Protein AF-A0A0J7K5E8-F1 (afdb_monomer)

Solvent-accessible surface area (backbone atoms only — not comparable to full-atom values): 4737 Å² total; per-residue (Å²): 134,85,83,84,76,84,79,80,76,76,83,53,71,67,57,55,52,53,51,53,50,50,54,51,49,53,53,50,50,51,52,53,48,52,52,49,51,52,53,49,48,53,64,70,42,44,65,52,40,70,75,52,36,78,56,21,69,78,29,70,52,75,35,77,93,78,72,42,69,24,56,34,28,87,75,76,51,133

Radius of gyration: 25.5 Å; Cα contacts (8 Å, |Δi|>4): 40; chains: 1; bounding box: 41×31×79 Å

Sequence (78 aa):
MAEYKPTIKAPGKNGDIIFSALVRLAALITLLLLGGIIVSLIFASWPSMQKFGFAFLWTKEWDAPAEQFGALVPIYGT

Mean predicted aligned error: 8.42 Å

Foldseek 3Di:
DDDDDDDDDDDDPVVVVVVVVVVVVVVVVVVVVVVVVVVVCCVVCVVVCVVQNPQQAPDCDDDVVVPDHHPVCVVPND

Structure (mmCIF, N/CA/C/O backbone):
data_AF-A0A0J7K5E8-F1
#
_entry.id   AF-A0A0J7K5E8-F1
#
loop_
_atom_site.group_PDB
_atom_site.id
_atom_site.type_symbol
_atom_site.label_atom_id
_atom_site.label_alt_id
_atom_site.label_comp_id
_atom_site.label_asym_id
_atom_site.label_entity_id
_atom_site.label_seq_id
_atom_site.pdbx_PDB_ins_code
_atom_site.Cartn_x
_atom_site.Cartn_y
_atom_site.Cartn_z
_atom_site.occupancy
_atom_site.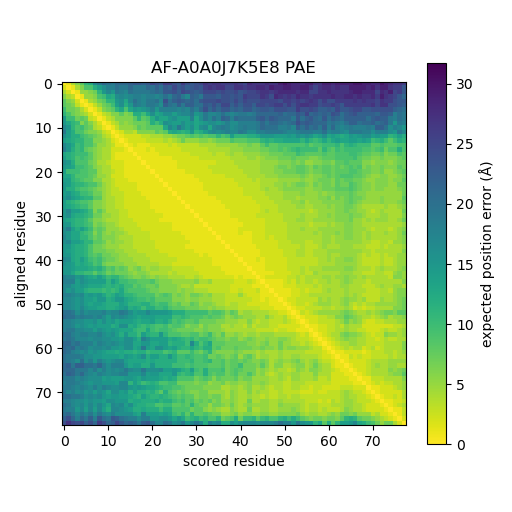B_iso_or_equiv
_atom_site.auth_seq_id
_atom_site.auth_comp_id
_atom_site.auth_asym_id
_atom_site.auth_atom_id
_atom_site.pdbx_PDB_model_num
ATOM 1 N N . MET A 1 1 ? 4.984 19.564 -54.201 1.00 59.00 1 MET A N 1
ATOM 2 C CA . MET A 1 1 ? 4.965 19.653 -52.726 1.00 59.00 1 MET A CA 1
ATOM 3 C C . MET A 1 1 ? 5.724 18.437 -52.220 1.00 59.00 1 MET A C 1
ATOM 5 O O . MET A 1 1 ? 5.307 17.338 -52.546 1.00 59.00 1 MET A O 1
ATOM 9 N N . ALA A 1 2 ? 6.892 18.603 -51.596 1.00 69.31 2 ALA A N 1
ATOM 10 C CA . ALA A 1 2 ? 7.687 17.465 -51.124 1.00 69.31 2 ALA A CA 1
ATOM 11 C C . ALA A 1 2 ? 7.118 16.960 -49.788 1.00 69.31 2 ALA A C 1
ATOM 13 O O . ALA A 1 2 ? 6.926 17.759 -48.872 1.00 69.31 2 ALA A O 1
ATOM 14 N N . GLU A 1 3 ? 6.822 15.663 -49.688 1.00 68.94 3 GLU A N 1
ATOM 15 C CA . GLU A 1 3 ? 6.367 15.031 -48.446 1.00 68.94 3 GLU A CA 1
ATOM 16 C C . GLU A 1 3 ? 7.500 15.025 -47.411 1.00 68.94 3 GLU A C 1
ATOM 18 O O . GLU A 1 3 ? 8.550 14.413 -47.609 1.00 68.94 3 GLU A O 1
ATOM 23 N N . TYR A 1 4 ? 7.287 15.694 -46.279 1.00 72.31 4 TYR A N 1
ATOM 24 C CA . TYR A 1 4 ? 8.145 15.544 -45.111 1.00 72.31 4 TYR A CA 1
ATOM 25 C C . TYR A 1 4 ? 7.773 14.239 -44.400 1.00 72.31 4 TYR A C 1
ATOM 27 O O . TYR A 1 4 ? 6.724 14.153 -43.762 1.00 72.31 4 TYR A O 1
ATOM 35 N N . LYS A 1 5 ? 8.624 13.213 -44.517 1.00 71.56 5 LYS A N 1
ATOM 36 C CA . LYS A 1 5 ? 8.476 11.950 -43.786 1.00 71.56 5 LYS A CA 1
ATOM 37 C C . LYS A 1 5 ? 9.365 11.991 -42.539 1.00 71.56 5 LYS A C 1
ATOM 39 O O . LYS A 1 5 ? 10.573 11.782 -42.665 1.00 71.56 5 LYS A O 1
ATOM 44 N N . PRO A 1 6 ? 8.825 12.267 -41.340 1.00 74.56 6 PRO A N 1
ATOM 45 C CA . PRO A 1 6 ? 9.634 12.262 -40.133 1.00 74.56 6 PRO A CA 1
ATOM 46 C C . PRO A 1 6 ? 10.123 10.838 -39.860 1.00 74.56 6 PRO A C 1
ATOM 48 O O . PRO A 1 6 ? 9.336 9.912 -39.667 1.00 74.56 6 PRO A O 1
ATOM 51 N N . THR A 1 7 ? 11.438 10.646 -39.843 1.00 78.00 7 THR A N 1
ATOM 52 C CA . THR A 1 7 ? 12.052 9.391 -39.404 1.00 78.00 7 THR A CA 1
ATOM 53 C C . THR A 1 7 ? 12.192 9.419 -37.887 1.00 78.00 7 THR A C 1
ATOM 55 O O . THR A 1 7 ? 13.167 9.953 -37.357 1.00 78.00 7 THR A O 1
ATOM 58 N N . ILE A 1 8 ? 11.209 8.859 -37.178 1.00 77.25 8 ILE A N 1
ATOM 59 C CA . ILE A 1 8 ? 11.319 8.597 -35.738 1.00 77.25 8 ILE A CA 1
ATOM 60 C C . ILE A 1 8 ? 12.425 7.555 -35.537 1.00 77.25 8 ILE A C 1
ATOM 62 O O . ILE A 1 8 ? 12.363 6.452 -36.083 1.00 77.25 8 ILE A O 1
ATOM 66 N N . LYS A 1 9 ? 13.462 7.908 -34.775 1.00 76.12 9 LYS A N 1
ATOM 67 C CA . LYS A 1 9 ? 14.559 6.991 -34.451 1.00 76.12 9 LYS A CA 1
ATOM 68 C C . LYS A 1 9 ? 14.088 6.041 -33.350 1.00 76.12 9 LYS A C 1
ATOM 70 O O . LYS A 1 9 ? 13.614 6.502 -32.315 1.00 76.12 9 LYS A O 1
ATOM 75 N N . ALA A 1 10 ? 14.212 4.733 -33.574 1.00 75.62 10 ALA A N 1
ATOM 76 C CA . ALA A 1 10 ? 13.890 3.745 -32.551 1.00 75.62 10 ALA A CA 1
ATOM 77 C C . ALA A 1 10 ? 14.773 3.966 -31.307 1.00 75.62 10 ALA A C 1
ATOM 79 O O . ALA A 1 10 ? 15.952 4.322 -31.458 1.00 75.62 10 ALA A O 1
ATOM 80 N N . PRO A 1 11 ? 14.224 3.783 -30.094 1.00 74.75 11 PRO A N 1
ATOM 81 C CA . PRO A 1 11 ? 15.008 3.885 -28.875 1.00 74.75 11 PRO A CA 1
ATOM 82 C C . PRO A 1 11 ? 16.169 2.881 -28.901 1.00 74.75 11 PRO A C 1
ATOM 84 O O . PRO A 1 11 ? 16.119 1.821 -29.528 1.00 74.75 11 PRO A O 1
ATOM 87 N N . GLY A 1 12 ? 17.286 3.269 -28.288 1.00 86.25 12 GLY A N 1
ATOM 88 C CA . GLY A 1 12 ? 18.467 2.417 -28.233 1.00 86.25 12 GLY A CA 1
ATOM 89 C C . GLY A 1 12 ? 18.245 1.250 -27.273 1.00 86.25 12 GLY A C 1
ATOM 90 O O . GLY A 1 12 ? 17.733 1.452 -26.175 1.00 86.25 12 GLY A O 1
ATOM 91 N N . LYS A 1 13 ? 18.736 0.058 -27.636 1.00 87.31 13 LYS A N 1
ATOM 92 C CA . LYS A 1 13 ? 18.633 -1.176 -26.830 1.00 87.31 13 LYS A CA 1
ATOM 93 C C . LYS A 1 13 ? 18.963 -0.984 -25.342 1.00 87.31 13 LYS A C 1
ATOM 95 O O . LYS A 1 13 ? 18.301 -1.556 -24.487 1.00 87.31 13 LYS A O 1
ATOM 100 N N . ASN A 1 14 ? 19.973 -0.172 -25.027 1.00 91.75 14 ASN A N 1
ATOM 101 C CA . ASN A 1 14 ? 20.391 0.076 -23.644 1.00 91.75 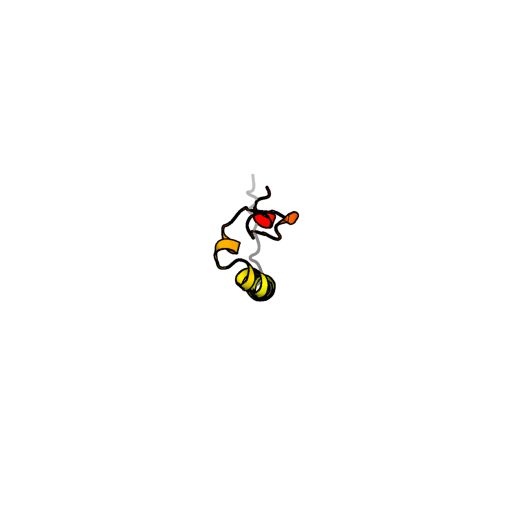14 ASN A CA 1
ATOM 102 C C . ASN A 1 14 ? 19.339 0.868 -22.851 1.00 91.75 14 ASN A C 1
ATOM 104 O O . ASN A 1 14 ? 19.110 0.576 -21.680 1.00 91.75 14 ASN A O 1
ATOM 108 N N . GLY A 1 15 ? 18.692 1.849 -23.491 1.00 91.25 15 GLY A N 1
ATOM 109 C CA . GLY A 1 15 ? 17.623 2.638 -22.879 1.00 91.25 15 GLY A CA 1
ATOM 110 C C . GLY A 1 15 ? 16.400 1.778 -22.577 1.00 91.25 15 GLY A C 1
ATOM 111 O O . GLY A 1 15 ? 15.864 1.848 -21.474 1.00 91.25 15 GLY A O 1
ATOM 112 N N . ASP A 1 16 ? 16.039 0.891 -23.505 1.00 92.75 16 ASP A N 1
ATOM 113 C CA . ASP A 1 16 ? 14.925 -0.044 -23.325 1.00 92.75 16 ASP A CA 1
ATOM 114 C C . ASP A 1 16 ? 15.174 -1.014 -22.158 1.00 92.75 16 ASP A C 1
ATOM 116 O O . ASP A 1 16 ? 14.279 -1.2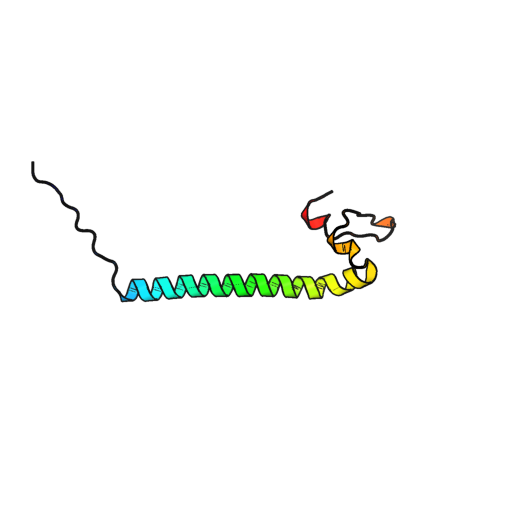70 -21.346 1.00 92.75 16 ASP A O 1
ATOM 120 N N . ILE A 1 17 ? 16.406 -1.519 -22.016 1.00 95.19 17 ILE A N 1
ATOM 121 C CA . ILE A 1 17 ? 16.789 -2.401 -20.903 1.00 95.19 17 ILE A CA 1
ATOM 122 C C . ILE A 1 17 ? 16.666 -1.667 -19.563 1.00 95.19 17 ILE A C 1
ATOM 124 O O . ILE A 1 17 ? 16.011 -2.179 -18.654 1.00 95.19 17 ILE A O 1
ATOM 128 N N . ILE A 1 18 ? 17.238 -0.465 -19.441 1.00 96.56 18 ILE A N 1
ATOM 129 C CA . ILE A 1 18 ? 17.184 0.320 -18.197 1.00 96.56 18 ILE A CA 1
ATOM 130 C C . ILE A 1 18 ? 15.737 0.666 -17.841 1.00 96.56 18 ILE A C 1
ATOM 132 O O . ILE A 1 18 ? 15.319 0.469 -16.699 1.00 96.56 18 ILE A O 1
ATOM 136 N N . PHE A 1 19 ? 14.954 1.127 -18.818 1.00 95.19 19 PHE A N 1
ATOM 137 C CA . PHE A 1 19 ? 13.550 1.463 -18.613 1.00 95.19 19 PHE A CA 1
ATOM 138 C C . PHE A 1 19 ? 12.749 0.250 -18.131 1.00 95.19 19 PHE A C 1
ATOM 140 O O . PHE A 1 19 ? 12.063 0.322 -17.112 1.00 95.19 19 PHE A O 1
ATOM 147 N N . SER A 1 20 ? 12.884 -0.895 -18.805 1.00 95.38 20 SER A N 1
ATOM 148 C CA . SER A 1 20 ? 12.169 -2.113 -18.414 1.00 95.38 20 SER A CA 1
ATOM 149 C C . SER A 1 20 ? 12.563 -2.614 -17.018 1.00 95.38 20 SER A C 1
ATOM 151 O O . SER A 1 20 ? 11.700 -3.076 -16.269 1.00 95.38 20 SER A O 1
ATOM 153 N N . ALA A 1 21 ? 13.836 -2.487 -16.631 1.00 97.50 21 ALA A N 1
ATOM 154 C CA . ALA A 1 21 ? 14.307 -2.845 -15.298 1.00 97.50 21 ALA A CA 1
ATOM 155 C C . ALA A 1 21 ? 13.720 -1.920 -14.222 1.00 97.50 21 ALA A C 1
ATOM 157 O O . ALA A 1 21 ? 13.235 -2.411 -13.203 1.00 97.50 21 ALA A O 1
ATOM 158 N N . LEU A 1 22 ? 13.695 -0.606 -14.466 1.00 98.19 22 LEU A N 1
ATOM 159 C CA . LEU A 1 22 ? 13.099 0.369 -13.548 1.00 98.19 22 LEU A CA 1
ATOM 160 C C . LEU A 1 22 ? 11.603 0.123 -13.350 1.00 98.19 22 LEU A C 1
ATOM 162 O O . LEU A 1 22 ? 11.140 0.104 -12.213 1.00 98.19 22 LEU A O 1
ATOM 166 N N . VAL A 1 23 ? 10.856 -0.127 -14.430 1.00 98.00 23 VAL A N 1
ATOM 167 C CA . VAL A 1 23 ? 9.418 -0.432 -14.346 1.00 98.00 23 VAL A CA 1
ATOM 168 C C . VAL A 1 23 ? 9.174 -1.709 -13.538 1.00 98.00 23 VAL A C 1
ATOM 170 O O . VAL A 1 23 ? 8.297 -1.737 -12.675 1.00 98.00 23 VAL A O 1
ATOM 173 N N . ARG A 1 24 ? 9.971 -2.760 -13.765 1.00 97.81 24 ARG A N 1
ATOM 174 C CA . ARG A 1 24 ? 9.872 -4.013 -13.000 1.00 97.81 24 ARG A CA 1
ATOM 175 C C . ARG A 1 24 ? 10.202 -3.811 -11.524 1.00 97.81 24 ARG A C 1
ATOM 177 O O . ARG A 1 24 ? 9.488 -4.336 -10.676 1.00 97.81 24 ARG A O 1
ATOM 184 N N . LEU A 1 25 ? 11.248 -3.047 -11.213 1.00 98.50 25 LEU A N 1
ATOM 185 C CA . LEU A 1 25 ? 11.606 -2.729 -9.831 1.00 98.50 25 LEU A CA 1
ATOM 186 C C . LEU A 1 25 ? 10.519 -1.910 -9.141 1.00 98.50 25 LEU A C 1
ATOM 188 O O . LEU A 1 25 ? 10.156 -2.244 -8.020 1.00 98.50 25 LEU A O 1
ATOM 192 N N . ALA A 1 26 ? 9.959 -0.900 -9.809 1.00 98.12 26 ALA A N 1
ATOM 193 C CA . ALA A 1 26 ? 8.846 -0.127 -9.270 1.00 98.12 26 ALA A CA 1
ATOM 194 C C . ALA A 1 26 ? 7.655 -1.039 -8.940 1.00 98.12 26 ALA A C 1
ATOM 196 O O . ALA A 1 26 ? 7.153 -1.002 -7.820 1.00 98.12 26 ALA A O 1
ATOM 197 N N . ALA A 1 27 ? 7.273 -1.930 -9.862 1.00 98.12 27 ALA A N 1
ATOM 198 C CA . ALA A 1 27 ? 6.200 -2.894 -9.631 1.00 98.12 27 ALA A CA 1
ATOM 199 C C . ALA A 1 27 ? 6.490 -3.836 -8.446 1.00 98.12 27 ALA A C 1
ATOM 201 O O . ALA A 1 27 ? 5.614 -4.054 -7.609 1.00 98.12 27 ALA A O 1
ATOM 202 N N . LEU A 1 28 ? 7.717 -4.361 -8.336 1.00 98.50 28 LEU A N 1
ATOM 203 C CA . LEU A 1 28 ? 8.122 -5.223 -7.219 1.00 98.50 28 LEU A CA 1
ATOM 204 C C . LEU A 1 28 ? 8.121 -4.475 -5.882 1.00 98.50 28 LEU A C 1
ATOM 206 O O . LEU A 1 28 ? 7.625 -5.006 -4.893 1.00 98.50 28 LEU A O 1
ATOM 210 N N 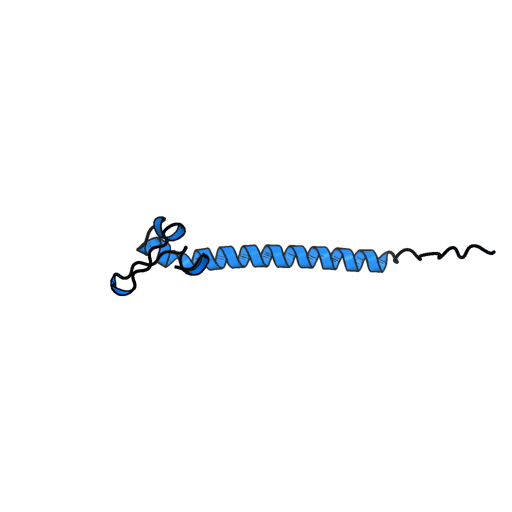. ILE A 1 29 ? 8.636 -3.245 -5.847 1.00 98.50 29 ILE A N 1
ATOM 211 C CA . ILE A 1 29 ? 8.643 -2.408 -4.642 1.00 98.50 29 ILE A CA 1
ATOM 212 C C . ILE A 1 29 ? 7.211 -2.123 -4.195 1.00 98.50 29 ILE A C 1
ATOM 214 O O . ILE A 1 29 ? 6.905 -2.286 -3.018 1.00 98.50 29 ILE A O 1
ATOM 218 N N . THR A 1 30 ? 6.318 -1.751 -5.114 1.00 98.25 30 THR A N 1
ATOM 219 C CA . THR A 1 30 ? 4.905 -1.528 -4.787 1.00 98.25 30 THR A CA 1
ATOM 220 C C . THR A 1 30 ? 4.243 -2.800 -4.259 1.00 98.25 30 THR A C 1
ATOM 222 O O . THR A 1 30 ? 3.527 -2.735 -3.263 1.00 98.25 30 THR A O 1
ATOM 225 N N . LEU A 1 31 ? 4.508 -3.960 -4.870 1.00 98.38 31 LEU A N 1
ATOM 226 C CA . LEU A 1 31 ? 3.980 -5.245 -4.405 1.00 98.38 31 LEU A CA 1
ATOM 227 C C . LEU A 1 31 ? 4.451 -5.563 -2.976 1.00 98.38 31 LEU A C 1
ATOM 229 O O . LEU A 1 31 ? 3.642 -5.924 -2.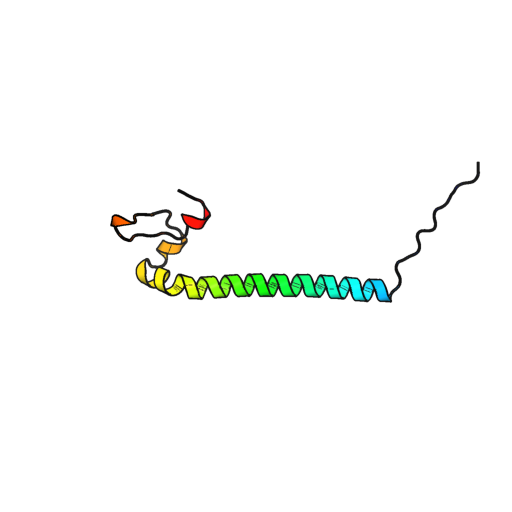122 1.00 98.38 31 LEU A O 1
ATOM 233 N N . LEU A 1 32 ? 5.748 -5.392 -2.707 1.00 98.56 32 LEU A N 1
ATOM 234 C CA . LEU A 1 32 ? 6.329 -5.601 -1.380 1.00 98.56 32 LEU A CA 1
ATOM 235 C C . LEU A 1 32 ? 5.788 -4.604 -0.357 1.00 98.56 32 LEU A C 1
ATOM 237 O O . LEU A 1 32 ? 5.523 -4.990 0.777 1.00 98.56 32 LEU A O 1
ATOM 241 N N . LEU A 1 33 ? 5.585 -3.347 -0.750 1.00 98.44 33 LEU A N 1
ATOM 242 C CA . LEU A 1 33 ? 5.005 -2.325 0.113 1.00 98.44 33 LEU A CA 1
ATOM 243 C C . LEU A 1 33 ? 3.562 -2.675 0.486 1.00 98.44 33 LEU A C 1
ATOM 245 O O . LEU A 1 33 ? 3.223 -2.642 1.664 1.00 98.44 33 LEU A O 1
ATOM 249 N N . LEU A 1 34 ? 2.732 -3.063 -0.487 1.00 98.44 34 LEU A N 1
ATOM 250 C CA . LEU A 1 34 ? 1.360 -3.509 -0.229 1.00 98.44 34 LEU A CA 1
ATOM 251 C C . LEU A 1 34 ? 1.338 -4.725 0.702 1.00 98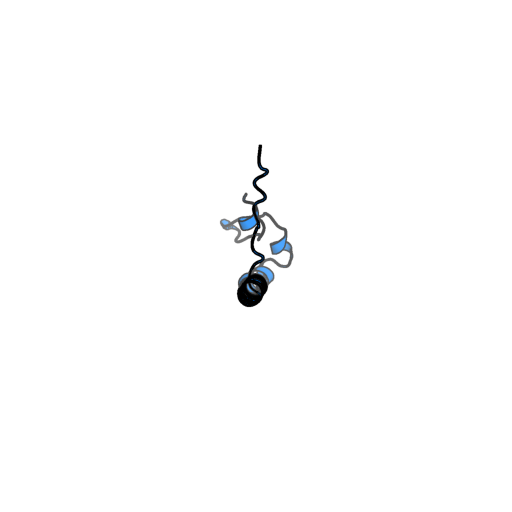.44 34 LEU A C 1
ATOM 253 O O . LEU A 1 34 ? 0.608 -4.724 1.692 1.00 98.44 34 LEU A O 1
ATOM 257 N N . GLY A 1 35 ? 2.177 -5.728 0.434 1.00 98.44 35 GLY A N 1
ATOM 258 C CA . GLY A 1 35 ? 2.321 -6.890 1.311 1.00 98.44 35 GLY A CA 1
ATOM 259 C C . GLY A 1 35 ? 2.762 -6.503 2.725 1.00 98.44 35 GLY A C 1
ATOM 260 O O . GLY A 1 35 ? 2.167 -6.953 3.702 1.00 98.44 35 GLY A O 1
ATOM 261 N N . GLY A 1 36 ? 3.751 -5.616 2.847 1.00 98.25 36 GLY A N 1
ATOM 262 C CA . GLY A 1 36 ? 4.244 -5.111 4.127 1.00 98.25 36 GLY A CA 1
ATOM 263 C C . GLY A 1 36 ? 3.182 -4.345 4.916 1.00 98.25 36 GLY A C 1
ATOM 264 O O . GLY A 1 36 ? 3.050 -4.564 6.118 1.00 98.25 36 GLY A O 1
ATOM 265 N N . ILE A 1 37 ? 2.378 -3.511 4.250 1.00 97.31 37 ILE A N 1
ATOM 266 C CA . ILE A 1 37 ? 1.252 -2.801 4.874 1.00 97.31 37 ILE A CA 1
ATOM 267 C C . ILE A 1 37 ? 0.206 -3.800 5.378 1.00 97.31 37 ILE A C 1
ATOM 269 O O . ILE A 1 37 ? -0.224 -3.692 6.522 1.00 97.31 37 ILE A O 1
ATOM 273 N N . ILE A 1 38 ? -0.169 -4.800 4.576 1.00 96.44 38 ILE A N 1
ATOM 274 C CA . ILE A 1 38 ? -1.132 -5.834 4.991 1.00 96.44 38 ILE A CA 1
ATOM 275 C C . ILE A 1 38 ? -0.621 -6.582 6.229 1.00 96.44 38 ILE A C 1
ATOM 277 O O . ILE A 1 38 ? -1.351 -6.720 7.209 1.00 96.44 38 ILE A O 1
ATOM 281 N N . VAL A 1 39 ? 0.640 -7.022 6.220 1.00 97.56 39 VAL A N 1
ATOM 282 C CA . VAL A 1 39 ? 1.257 -7.709 7.366 1.00 97.56 39 VAL A CA 1
ATOM 283 C C . VAL A 1 39 ? 1.299 -6.796 8.593 1.00 97.56 39 VAL A C 1
ATOM 285 O O . VAL A 1 39 ? 0.928 -7.220 9.687 1.00 97.56 39 VAL A O 1
ATOM 288 N N . SER A 1 40 ? 1.688 -5.532 8.415 1.00 96.31 40 SER A N 1
ATOM 289 C CA . SER A 1 40 ? 1.698 -4.531 9.485 1.00 96.31 40 SER A CA 1
ATOM 290 C C . SER A 1 40 ? 0.311 -4.345 10.103 1.00 96.31 40 SER A C 1
ATOM 292 O O . SER A 1 40 ? 0.194 -4.340 11.329 1.00 96.31 40 SER A O 1
ATOM 294 N N . LEU A 1 41 ? -0.741 -4.277 9.284 1.00 93.38 41 LEU A N 1
ATOM 295 C CA . LEU A 1 41 ? -2.121 -4.167 9.755 1.00 93.38 41 LEU A CA 1
ATOM 296 C C . LEU A 1 41 ? -2.577 -5.415 10.510 1.00 93.38 41 LEU A C 1
ATOM 298 O O . LEU A 1 41 ? -3.236 -5.277 11.537 1.00 93.38 41 LEU A O 1
ATOM 302 N N . ILE A 1 42 ? -2.217 -6.619 10.059 1.00 92.38 42 ILE A N 1
ATOM 303 C CA . ILE A 1 42 ? -2.547 -7.863 10.774 1.00 92.38 42 ILE A CA 1
ATOM 304 C C . ILE A 1 42 ? -1.931 -7.851 12.178 1.00 92.38 42 ILE A C 1
ATOM 306 O O . ILE A 1 42 ? -2.630 -8.125 13.152 1.00 92.38 42 ILE A O 1
ATOM 310 N N . PHE A 1 43 ? -0.653 -7.479 12.303 1.00 95.12 43 PHE A N 1
ATOM 311 C CA . PHE A 1 43 ? 0.007 -7.388 13.608 1.00 95.12 43 PHE A CA 1
ATOM 312 C C . PHE A 1 43 ? -0.590 -6.288 14.491 1.00 95.12 43 PHE A C 1
ATOM 314 O O . PHE A 1 43 ? -0.870 -6.531 15.663 1.00 95.12 43 PHE A O 1
ATOM 321 N N . ALA A 1 44 ? -0.821 -5.097 13.937 1.00 91.38 44 ALA A N 1
ATOM 322 C CA . ALA A 1 44 ? -1.372 -3.968 14.683 1.00 91.38 44 ALA A CA 1
ATOM 323 C C . ALA A 1 44 ? -2.825 -4.207 15.135 1.00 91.38 44 ALA A C 1
ATOM 325 O O . ALA A 1 44 ? -3.205 -3.788 16.225 1.00 91.38 44 ALA A O 1
ATOM 326 N N . SER A 1 45 ? -3.630 -4.896 14.321 1.00 89.75 45 SER A N 1
ATOM 327 C CA . SER A 1 45 ? -5.039 -5.199 14.616 1.00 89.75 45 SER A CA 1
ATOM 328 C C . SER A 1 45 ? -5.242 -6.466 15.448 1.00 89.75 45 SER A C 1
ATOM 330 O O . SER A 1 45 ? -6.359 -6.716 15.900 1.00 89.75 45 SER A O 1
ATOM 332 N N . TRP A 1 46 ? -4.190 -7.253 15.699 1.00 91.25 46 TRP A N 1
ATOM 333 C CA . TRP A 1 46 ? -4.287 -8.497 16.465 1.00 91.25 46 TRP A CA 1
ATOM 334 C C . TRP A 1 46 ? -4.938 -8.329 17.851 1.00 91.25 46 TRP A C 1
ATOM 336 O O . TRP A 1 46 ? -5.876 -9.074 18.148 1.00 91.25 46 TRP A O 1
ATOM 346 N N . PRO A 1 47 ? -4.550 -7.339 18.684 1.00 91.00 47 PRO A N 1
ATOM 347 C CA . PRO A 1 47 ? -5.190 -7.128 19.984 1.00 91.00 47 PRO A CA 1
ATOM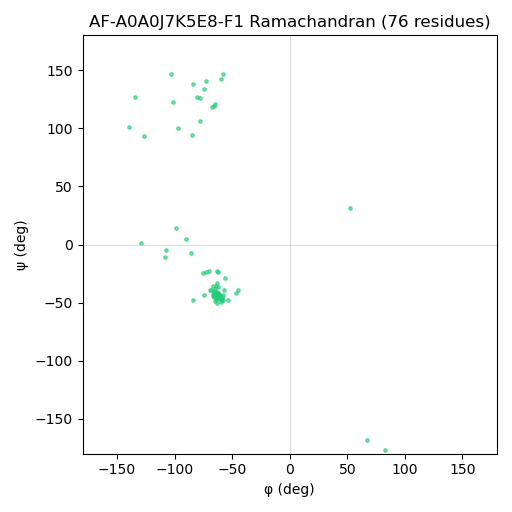 348 C C . PRO A 1 47 ? -6.668 -6.731 19.851 1.00 91.00 47 PRO A C 1
ATOM 350 O O . PRO A 1 47 ? -7.506 -7.158 20.644 1.00 91.00 47 PRO A O 1
ATOM 353 N N . SER A 1 48 ? -7.011 -5.956 18.817 1.00 87.62 48 SER A N 1
ATOM 354 C CA . SER A 1 48 ? -8.393 -5.561 18.525 1.00 87.62 48 SER A CA 1
ATOM 355 C C . SER A 1 48 ? -9.246 -6.761 18.122 1.00 87.62 48 SER A C 1
ATOM 357 O O . SER A 1 48 ? -10.355 -6.913 18.627 1.00 87.62 48 SER A O 1
ATOM 359 N N . MET A 1 49 ? -8.717 -7.662 17.289 1.00 88.31 49 MET A N 1
ATOM 360 C CA . MET A 1 49 ? -9.396 -8.914 16.940 1.00 88.31 49 MET A CA 1
ATOM 361 C C . MET A 1 49 ? -9.589 -9.827 18.157 1.00 88.31 49 MET A C 1
ATOM 363 O O . MET A 1 49 ? -10.600 -10.517 18.240 1.00 88.31 49 MET A O 1
ATOM 367 N N . GLN A 1 50 ? -8.666 -9.821 19.125 1.00 89.00 50 GLN A N 1
ATOM 368 C CA . GLN A 1 50 ? -8.846 -10.555 20.383 1.00 89.00 50 GLN A CA 1
ATOM 369 C C . GLN A 1 50 ? -9.943 -9.942 21.270 1.00 89.00 50 GLN A C 1
ATOM 371 O O . GLN A 1 50 ? -10.708 -10.692 21.873 1.00 89.00 50 GLN A O 1
ATOM 376 N N . LYS A 1 51 ? -10.046 -8.605 21.341 1.00 86.56 51 LYS A N 1
ATOM 377 C CA . LYS A 1 51 ? -11.055 -7.907 22.163 1.00 86.56 51 LYS A CA 1
ATOM 378 C C . LYS A 1 51 ? -12.462 -7.959 21.554 1.00 86.56 51 LYS A C 1
ATOM 380 O O . LYS A 1 51 ? -13.427 -8.188 22.273 1.00 86.56 51 LYS A O 1
ATOM 385 N N . PHE A 1 52 ? -12.576 -7.751 20.244 1.00 85.50 52 PHE A N 1
ATOM 386 C CA . PHE A 1 52 ? -13.855 -7.576 19.539 1.00 85.50 52 PHE A CA 1
ATOM 387 C C . PHE A 1 52 ? -14.256 -8.784 18.679 1.00 85.50 52 PHE A C 1
ATOM 389 O O . PHE A 1 52 ? -15.339 -8.812 18.095 1.00 85.50 52 PHE A O 1
ATOM 396 N N . GLY A 1 53 ? -13.392 -9.796 18.585 1.00 84.88 53 GLY A N 1
ATOM 397 C CA . GLY A 1 53 ? -13.595 -10.949 17.716 1.00 84.88 53 GLY A CA 1
ATOM 398 C C . GLY A 1 53 ? -13.544 -10.589 16.230 1.00 84.88 53 GLY A C 1
ATOM 399 O O . GLY A 1 53 ? -13.175 -9.487 15.825 1.00 84.88 53 GLY A O 1
ATOM 400 N N . PHE A 1 54 ? -13.969 -11.533 15.389 1.00 84.94 54 PHE A N 1
ATOM 401 C CA . PHE A 1 54 ? -14.050 -11.329 13.940 1.00 84.94 54 PHE A CA 1
ATOM 402 C C . PHE A 1 54 ? -15.049 -10.231 13.533 1.00 84.94 54 PHE A C 1
ATOM 404 O O . PHE A 1 54 ? -14.871 -9.620 12.479 1.00 84.94 54 PHE A O 1
ATOM 411 N N . ALA A 1 55 ? -16.032 -9.929 14.393 1.00 84.81 55 ALA A N 1
ATOM 412 C CA . ALA A 1 55 ? -17.000 -8.851 14.192 1.00 84.81 55 ALA A CA 1
ATOM 413 C C . ALA A 1 55 ? -16.349 -7.484 13.984 1.00 84.81 55 ALA A C 1
ATOM 415 O O . ALA A 1 55 ? -16.870 -6.675 13.216 1.00 84.81 55 ALA A O 1
ATOM 416 N N . PHE A 1 56 ? -15.164 -7.274 14.564 1.00 85.31 56 PHE A N 1
ATOM 417 C CA . PHE A 1 56 ? -14.338 -6.089 14.361 1.00 85.31 56 PHE A CA 1
ATOM 418 C C . PHE A 1 56 ? -14.193 -5.689 12.888 1.00 85.31 56 PHE A C 1
ATOM 420 O O . PHE A 1 56 ? -14.267 -4.507 12.568 1.00 85.31 56 PHE A O 1
ATOM 427 N N . LEU A 1 57 ? -14.008 -6.656 11.984 1.00 86.06 57 LEU A N 1
ATOM 428 C CA . LEU A 1 57 ? -13.683 -6.391 10.579 1.00 86.06 57 LEU A CA 1
ATOM 429 C C . LEU A 1 57 ? -14.865 -5.847 9.767 1.00 86.06 57 LEU A C 1
ATOM 431 O O . LEU A 1 57 ? -14.647 -5.208 8.740 1.00 86.06 57 LEU A O 1
ATOM 435 N N . TRP A 1 58 ? -16.100 -6.109 10.200 1.00 86.69 58 TRP A N 1
ATOM 436 C CA . TRP A 1 58 ? -17.311 -5.784 9.434 1.00 86.69 58 TRP A CA 1
ATOM 437 C C . TRP A 1 58 ? -18.369 -5.018 10.235 1.00 86.69 58 TRP A C 1
ATOM 439 O O . TRP A 1 58 ? -19.416 -4.684 9.683 1.00 86.69 58 TRP A O 1
ATOM 449 N N . THR A 1 59 ? -18.110 -4.702 11.505 1.00 83.75 59 THR A N 1
ATOM 450 C CA . THR A 1 59 ? -18.964 -3.802 12.286 1.00 83.75 59 THR A CA 1
ATOM 451 C C . THR A 1 59 ? -18.609 -2.338 12.027 1.00 83.75 59 THR A C 1
ATOM 453 O O . THR A 1 59 ? -17.436 -1.962 11.935 1.00 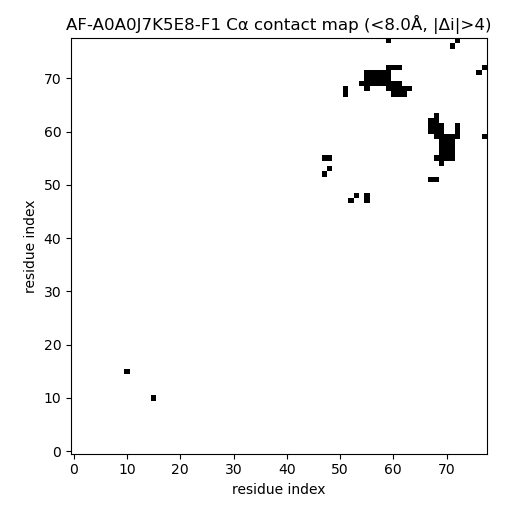83.75 59 THR A O 1
ATOM 456 N N . LYS A 1 60 ? -19.652 -1.511 11.900 1.00 84.69 60 LYS A N 1
ATOM 457 C CA . LYS A 1 60 ? -19.578 -0.042 11.854 1.00 84.69 60 LYS A CA 1
ATOM 458 C C . LYS A 1 60 ? -19.894 0.597 13.209 1.00 84.69 60 LYS A C 1
ATOM 460 O O . LYS A 1 60 ? -20.157 1.791 13.276 1.00 84.69 60 LYS A O 1
ATOM 465 N N . GLU A 1 61 ? -19.908 -0.181 14.283 1.00 82.50 61 GLU A N 1
ATOM 466 C CA . GLU A 1 61 ? -20.178 0.344 15.618 1.00 82.50 61 GLU A CA 1
ATOM 467 C C . GLU A 1 61 ? -18.963 1.112 16.152 1.00 82.50 61 GLU A C 1
ATOM 469 O O . GLU A 1 61 ? -17.818 0.661 16.062 1.00 82.50 61 GLU A O 1
ATOM 474 N N . TRP A 1 62 ? -19.221 2.295 16.704 1.00 84.94 62 TRP A N 1
ATOM 475 C CA . TRP A 1 62 ? -18.233 3.093 17.419 1.00 84.94 62 TRP A CA 1
ATOM 476 C C . TRP A 1 62 ? -18.891 3.713 18.647 1.00 84.94 62 TRP A C 1
ATOM 478 O O . TRP A 1 62 ? -19.595 4.718 18.551 1.00 84.94 62 TRP A O 1
ATOM 488 N N . ASP A 1 63 ? -18.648 3.108 19.803 1.00 87.12 63 ASP A N 1
ATOM 489 C CA . ASP A 1 63 ? -19.131 3.563 21.102 1.00 87.12 63 ASP A CA 1
ATOM 490 C C . ASP A 1 63 ? -17.932 3.692 22.050 1.00 87.12 63 ASP A C 1
ATOM 492 O O . ASP A 1 63 ? -17.478 2.728 22.668 1.00 87.12 63 ASP A O 1
ATOM 496 N N . ALA A 1 64 ? -17.375 4.906 22.124 1.00 85.62 64 ALA A N 1
ATOM 497 C CA . ALA A 1 64 ? -16.240 5.199 22.992 1.00 85.62 64 ALA A CA 1
ATOM 498 C C . ALA A 1 64 ? -16.574 5.052 24.494 1.00 85.62 64 ALA A C 1
ATOM 500 O O . ALA A 1 64 ? -15.746 4.477 25.202 1.00 85.62 64 ALA A O 1
ATOM 501 N N . PRO A 1 65 ? -17.749 5.497 24.997 1.00 90.06 65 PRO A N 1
ATOM 502 C CA . PRO A 1 65 ? -18.186 5.200 26.365 1.00 90.06 65 PRO A CA 1
ATOM 503 C C . PRO A 1 65 ? -18.263 3.705 26.705 1.00 90.06 65 PRO A C 1
ATOM 505 O O . PRO A 1 65 ? -17.890 3.326 27.814 1.00 90.06 65 PRO A O 1
ATOM 508 N N . ALA A 1 66 ? -18.725 2.863 25.776 1.00 86.94 66 ALA A N 1
ATOM 509 C CA . ALA A 1 66 ? -18.838 1.413 25.977 1.00 86.94 66 ALA A CA 1
ATOM 510 C C . ALA A 1 66 ? -17.577 0.621 25.567 1.00 86.94 66 ALA A C 1
ATOM 512 O O . ALA A 1 66 ? -17.585 -0.611 25.602 1.00 86.94 66 ALA A O 1
ATOM 513 N N . GLU A 1 67 ? -16.503 1.311 25.171 1.00 83.25 67 GLU A N 1
ATOM 514 C CA . GLU A 1 67 ? -15.265 0.744 24.620 1.00 83.25 67 GLU A CA 1
ATOM 515 C C . GLU A 1 67 ? -15.459 -0.222 23.435 1.00 83.25 67 GLU A C 1
ATOM 517 O O . GLU A 1 67 ? -14.669 -1.159 23.266 1.00 83.25 67 GLU A O 1
ATOM 522 N N . GLN A 1 68 ? -16.487 -0.012 22.610 1.00 83.88 68 GLN A N 1
ATOM 523 C CA . GLN A 1 68 ? -16.762 -0.823 21.424 1.00 83.88 68 GLN A CA 1
ATOM 524 C C . GLN A 1 68 ? -16.292 -0.103 20.162 1.00 83.88 68 GLN A C 1
ATOM 526 O O . GLN A 1 68 ? -16.724 1.010 19.868 1.00 83.88 68 GLN A O 1
ATOM 531 N N . PHE A 1 69 ? -15.409 -0.747 19.397 1.00 86.12 69 PHE A N 1
ATOM 532 C CA . PHE A 1 69 ? -14.804 -0.149 18.209 1.00 86.12 69 PHE A CA 1
ATOM 533 C C . PHE A 1 69 ? -14.819 -1.132 17.039 1.00 86.12 69 PHE A C 1
ATOM 535 O O . PHE A 1 69 ? -14.318 -2.247 17.166 1.00 86.12 69 PHE A O 1
ATOM 542 N N . GLY A 1 70 ? -15.348 -0.704 15.894 1.00 86.88 70 GLY A N 1
ATOM 543 C CA . GLY A 1 70 ? -15.317 -1.427 14.624 1.00 86.88 70 GLY A CA 1
ATOM 544 C C . GLY A 1 70 ? -14.281 -0.890 13.638 1.00 86.88 70 GLY A C 1
ATOM 545 O O . GLY A 1 70 ? -14.038 0.316 13.557 1.00 86.88 70 GLY A O 1
ATOM 546 N N . ALA A 1 71 ? -13.698 -1.778 12.831 1.00 88.25 71 ALA A N 1
ATOM 547 C CA . ALA A 1 71 ? -12.701 -1.434 11.817 1.00 88.25 71 ALA A CA 1
ATOM 548 C C . ALA A 1 71 ? -13.286 -0.659 10.629 1.00 88.25 71 ALA A C 1
ATOM 550 O O . ALA A 1 71 ? -12.548 0.040 9.936 1.00 88.25 71 ALA A O 1
ATOM 551 N N . LEU A 1 72 ? -14.596 -0.765 10.371 1.00 88.31 72 LEU A N 1
ATOM 552 C CA . LEU A 1 72 ? -15.206 -0.108 9.214 1.00 88.31 72 LEU A CA 1
ATOM 553 C C . LEU A 1 72 ? -15.373 1.404 9.386 1.00 88.31 72 LEU A C 1
ATOM 555 O O . LEU A 1 72 ? -15.423 2.104 8.378 1.00 88.31 72 LEU A O 1
ATOM 559 N N . VAL A 1 73 ? -15.444 1.916 10.617 1.00 87.06 73 VAL A N 1
ATOM 560 C CA . VAL A 1 73 ? -15.63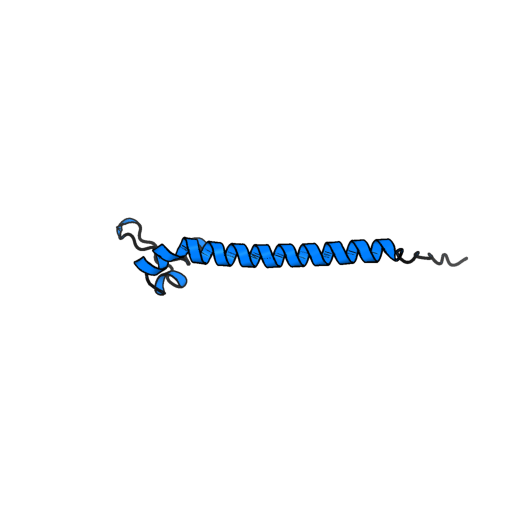9 3.353 10.872 1.00 87.06 73 VAL A CA 1
ATOM 561 C C . VAL A 1 73 ? -14.449 4.191 10.381 1.00 87.06 73 VAL A C 1
ATOM 563 O O . VAL A 1 73 ? -14.674 5.121 9.612 1.00 87.06 73 VAL A O 1
ATOM 566 N N . PRO A 1 74 ? -13.179 3.856 10.689 1.00 84.00 74 PRO A N 1
ATOM 567 C CA . PRO A 1 74 ? -12.038 4.551 10.088 1.00 84.00 74 PRO A CA 1
ATOM 568 C C . PRO A 1 74 ? -11.936 4.415 8.557 1.00 84.00 74 PRO A C 1
ATOM 570 O O . PRO A 1 74 ? -11.298 5.250 7.923 1.00 84.00 74 PRO A O 1
ATOM 573 N N . ILE A 1 75 ? -12.518 3.364 7.960 1.00 87.00 75 ILE A N 1
ATOM 574 C CA . ILE A 1 75 ? -12.434 3.090 6.513 1.00 87.00 75 ILE A CA 1
ATOM 575 C C . ILE A 1 75 ? -13.498 3.872 5.734 1.00 87.00 75 ILE A C 1
ATOM 577 O O . ILE A 1 75 ? -13.195 4.476 4.708 1.00 87.00 75 ILE A O 1
ATOM 581 N N . TYR A 1 76 ? -14.748 3.831 6.199 1.00 85.19 76 TYR A N 1
ATOM 582 C CA . TYR A 1 76 ? -15.910 4.372 5.487 1.00 85.19 76 TYR A CA 1
ATOM 583 C C . TYR A 1 76 ? -16.488 5.646 6.112 1.00 85.19 76 TYR A C 1
ATOM 585 O O . TYR A 1 76 ? -17.328 6.285 5.484 1.00 85.19 76 TYR A O 1
ATOM 593 N N . GLY A 1 77 ? -16.055 6.016 7.316 1.00 77.44 77 GLY A N 1
ATOM 594 C CA . GLY A 1 77 ? -16.693 7.054 8.121 1.00 77.44 77 GLY A CA 1
ATOM 595 C C . GLY A 1 77 ? -17.896 6.533 8.915 1.00 77.44 77 GLY A C 1
ATOM 596 O O . GLY A 1 77 ? -18.191 5.334 8.914 1.00 77.44 77 GLY A O 1
ATOM 597 N N . THR A 1 78 ? -18.553 7.458 9.619 1.00 67.56 78 THR A N 1
ATOM 598 C CA . THR A 1 78 ? -19.773 7.234 10.416 1.00 67.56 78 THR A CA 1
ATOM 599 C C . THR A 1 78 ? -21.027 7.291 9.561 1.00 67.56 78 THR A C 1
ATOM 601 O O . THR A 1 78 ? -21.157 8.297 8.823 1.00 67.56 78 THR A O 1
#

pLDDT: mean 88.12, std 8.83, range [59.0, 98.56]

Organism: Lasius niger (NCBI:txid67767)

Secondary structure (DSSP, 8-state):
-------PPPPPHHHHHHHHHHHHHHHHHHHHHHHHHHHHHHHHHHHHHHHH-GGGGT---EETTTTEE-THHHHH--